Protein AF-A0A9K3M5Z3-F1 (afdb_monomer_lite)

Foldseek 3Di:
DDDDDDPDPPPPPDPDPPVVVVVPPPPDQDLVVLVVVVVVVLVVVLVVVVVVCPVDDPPVNVVVNVVVVVPPDRDDLVNSLVVLLVVLVWDKAQDDDPPCDDPNFGWIQGRNWTWTDDPSWIWTCDPNDTDTDDSVVVSVVSVVD

Secondary structure (DSSP, 8-state):
-----S--SSSSSS-TTTTTTGGGS-SS--HHHHHHHHHHHHHHHHHHHHHHHTTS-HHHHHHHHHHHHH--PPPPHHHHHHHHHHHTT--EEEPPSTTSEETTEEPEEETTEEEEEETTEEEEEETTEEEEE-HHHHHHHHTT-

Organism: NCBI:txid303405

Sequence (145 aa):
MYSVLMMAQLASQGGNGIAKLADLEPERLGYHSVLARRSLQEKQKVQEAFVKMDYTSLGETAARIRLQRRNVAEPTFRDVVEELARERDIVFQPRMGANATKDGKQVFLFGELPMFMEDDVVFCYIDSSWKPISLDLLVERARKS

pLDDT: mean 72.99, std 18.18, range [35.78, 94.69]

Radius of gyration: 23.15 Å; chains: 1; bounding box: 56×35×67 Å

Structure (mmCIF, N/CA/C/O backbone):
data_AF-A0A9K3M5Z3-F1
#
_entry.id   AF-A0A9K3M5Z3-F1
#
loop_
_atom_site.group_PDB
_atom_site.id
_atom_site.type_symbol
_atom_site.label_atom_id
_atom_site.label_alt_id
_atom_site.label_comp_id
_atom_site.label_asym_id
_atom_site.label_entity_id
_atom_site.label_seq_id
_atom_site.pdbx_PDB_ins_code
_atom_site.Cartn_x
_atom_site.Cartn_y
_atom_site.Cartn_z
_atom_site.occupancy
_atom_site.B_iso_or_equiv
_atom_site.auth_seq_id
_atom_site.auth_comp_id
_atom_site.auth_asym_id
_atom_site.auth_atom_id
_atom_site.pdbx_PDB_model_num
ATOM 1 N N . MET A 1 1 ? -41.268 -15.478 52.035 1.00 48.25 1 MET A N 1
ATOM 2 C CA . MET A 1 1 ? -39.938 -15.021 51.585 1.00 48.25 1 MET A CA 1
ATOM 3 C C . MET A 1 1 ? -39.318 -16.121 50.718 1.00 48.25 1 MET A C 1
ATOM 5 O O . MET A 1 1 ? -38.572 -16.933 51.227 1.00 48.25 1 MET A O 1
ATOM 9 N N . TYR A 1 2 ? -39.717 -16.179 49.441 1.00 38.28 2 TYR A N 1
ATOM 10 C CA . TYR A 1 2 ? -39.134 -16.990 48.352 1.00 38.28 2 TYR A CA 1
ATOM 11 C C . TYR A 1 2 ? -39.482 -16.241 47.045 1.00 38.28 2 TYR A C 1
ATOM 13 O O . TYR A 1 2 ? -40.552 -16.434 46.485 1.00 38.28 2 TYR A O 1
ATOM 21 N N . SER A 1 3 ? -38.883 -15.070 46.814 1.00 35.78 3 SER A N 1
ATOM 22 C CA . SER A 1 3 ? -37.750 -14.849 45.895 1.00 35.78 3 SER A CA 1
ATOM 23 C C . SER A 1 3 ? -37.937 -15.429 44.484 1.00 35.78 3 SER A C 1
ATOM 25 O O . SER A 1 3 ? -37.497 -16.532 44.200 1.00 35.78 3 SER A O 1
ATOM 27 N N . VAL A 1 4 ? -38.599 -14.657 43.612 1.00 48.06 4 VAL A N 1
ATOM 28 C CA . VAL A 1 4 ? -38.094 -14.161 42.305 1.00 48.06 4 VAL A CA 1
ATOM 29 C C . VAL A 1 4 ? -37.317 -15.151 41.406 1.00 48.06 4 VAL A C 1
ATOM 31 O O . VAL A 1 4 ? -36.344 -14.775 40.765 1.00 48.06 4 VAL A O 1
ATOM 34 N N . LEU A 1 5 ? -37.737 -16.412 41.294 1.00 47.00 5 LEU A N 1
ATOM 35 C CA . LEU A 1 5 ? -37.030 -17.412 40.470 1.00 47.00 5 LEU A CA 1
ATOM 36 C C . LEU A 1 5 ? -37.911 -18.074 39.404 1.00 47.00 5 LEU A C 1
ATOM 38 O O . LEU A 1 5 ? -37.818 -19.268 39.149 1.00 47.00 5 LEU A O 1
ATOM 42 N N . MET A 1 6 ? -38.767 -17.285 38.750 1.00 45.25 6 MET A N 1
ATOM 43 C CA . MET A 1 6 ? -39.565 -17.761 37.613 1.00 45.25 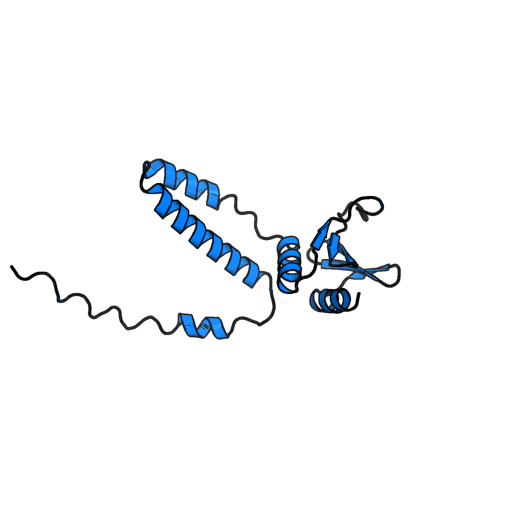6 MET A CA 1
ATOM 44 C C . MET A 1 6 ? -39.660 -16.720 36.489 1.00 45.25 6 MET A C 1
ATOM 46 O O . MET A 1 6 ? -40.734 -16.460 35.969 1.00 45.25 6 MET A O 1
ATOM 50 N N . MET A 1 7 ? -38.534 -16.091 36.132 1.00 45.56 7 MET A N 1
ATOM 51 C CA . MET A 1 7 ? -38.430 -15.184 34.973 1.00 45.56 7 MET A CA 1
ATOM 52 C C . MET A 1 7 ? -37.080 -15.341 34.254 1.00 45.56 7 MET A C 1
ATOM 54 O O . MET A 1 7 ? -36.371 -14.371 34.015 1.00 45.56 7 MET A O 1
ATOM 58 N N . ALA A 1 8 ? -36.692 -16.576 33.925 1.00 42.91 8 ALA A N 1
ATOM 59 C CA . ALA A 1 8 ? -35.464 -16.840 33.166 1.00 42.91 8 ALA A CA 1
ATOM 60 C C . ALA A 1 8 ? -35.631 -17.952 32.116 1.00 42.91 8 ALA A C 1
ATOM 62 O O . ALA A 1 8 ? -34.706 -18.717 31.875 1.00 42.91 8 ALA A O 1
ATOM 63 N N . GLN A 1 9 ? -36.805 -18.060 31.482 1.00 42.00 9 GLN A N 1
ATOM 64 C CA . GLN A 1 9 ? -37.052 -19.100 30.471 1.00 42.00 9 GLN A CA 1
ATOM 65 C C . GLN A 1 9 ? -37.652 -18.572 29.160 1.00 42.00 9 GLN A C 1
ATOM 67 O O . GLN A 1 9 ? -38.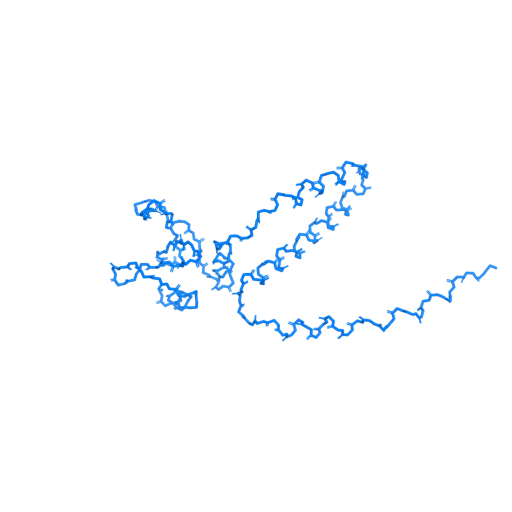472 -19.240 28.542 1.00 42.00 9 GLN A O 1
ATOM 72 N N . LEU A 1 10 ? -37.231 -17.385 28.708 1.00 40.88 10 LEU A N 1
ATOM 73 C CA . LEU A 1 10 ? -37.589 -16.857 27.379 1.00 40.88 10 LEU A CA 1
ATOM 74 C C . LEU A 1 10 ? -36.432 -16.134 26.654 1.00 40.88 10 LEU A C 1
ATOM 76 O O . LEU A 1 10 ? -36.671 -15.319 25.774 1.00 40.88 10 LEU A O 1
ATOM 80 N N . ALA A 1 11 ? -35.170 -16.444 26.976 1.00 44.09 11 ALA A N 1
ATOM 81 C CA . ALA A 1 11 ? -34.000 -15.845 26.308 1.00 44.09 11 ALA A CA 1
ATOM 82 C C . ALA A 1 11 ? -33.133 -16.852 25.520 1.00 44.09 11 ALA A C 1
ATOM 84 O O . ALA A 1 11 ? -32.022 -16.527 25.116 1.00 44.09 11 ALA A O 1
ATOM 85 N N . SER A 1 12 ? -33.620 -18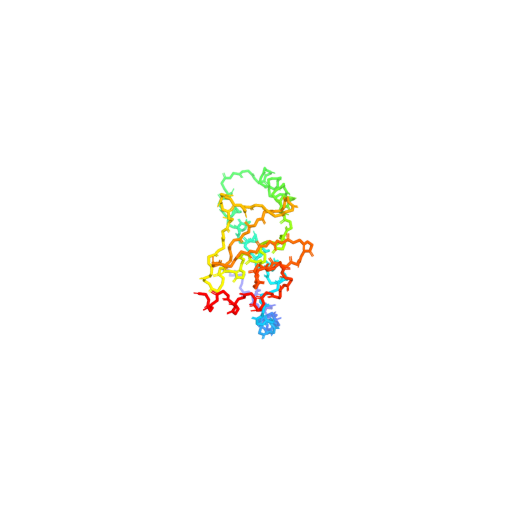.078 25.288 1.00 44.59 12 SER A N 1
ATOM 86 C CA . SER A 1 12 ? -32.836 -19.156 24.655 1.00 44.59 12 SER A CA 1
ATOM 87 C C . SER A 1 12 ? -33.135 -19.385 23.162 1.00 44.59 12 SER A C 1
ATOM 89 O O . SER A 1 12 ? -32.620 -20.338 22.581 1.00 44.59 12 SER A O 1
ATOM 91 N N . GLN A 1 13 ? -33.936 -18.546 22.501 1.00 42.03 13 GLN A N 1
ATOM 92 C CA . GLN A 1 13 ? -34.203 -18.683 21.062 1.00 42.03 13 GLN A CA 1
ATOM 93 C C . GLN A 1 13 ? -33.903 -17.380 20.320 1.00 42.03 13 GLN A C 1
ATOM 95 O O . GLN A 1 13 ? -34.791 -16.601 20.004 1.00 42.03 13 GLN A O 1
ATOM 100 N N . GLY A 1 14 ? -32.621 -17.135 20.053 1.00 40.56 14 GLY A N 1
ATOM 101 C CA . GLY A 1 14 ? -32.199 -16.011 19.208 1.00 40.56 14 GLY A CA 1
ATOM 102 C C . GLY A 1 14 ? -30.731 -16.017 18.772 1.00 40.56 14 GLY A C 1
ATOM 103 O O . GLY A 1 14 ? -30.295 -15.074 18.126 1.00 40.56 14 GLY A O 1
ATOM 104 N N . GLY A 1 15 ? -29.951 -17.050 19.114 1.00 42.78 15 GLY A N 1
ATOM 105 C CA . GLY A 1 15 ? -28.488 -17.026 18.969 1.00 42.78 15 GLY A CA 1
ATOM 106 C C . GLY A 1 15 ? -27.902 -17.630 17.687 1.00 42.78 15 GLY A C 1
ATOM 107 O O . GLY A 1 15 ? -26.721 -17.438 17.429 1.00 42.78 15 GLY A O 1
ATOM 108 N N . ASN A 1 16 ? -28.681 -18.338 16.862 1.00 45.84 16 ASN A N 1
ATOM 109 C CA . ASN A 1 16 ? -28.107 -19.165 15.783 1.00 45.84 16 ASN A CA 1
ATOM 110 C C . ASN A 1 16 ? -27.982 -18.478 14.410 1.00 45.84 16 ASN A C 1
ATOM 1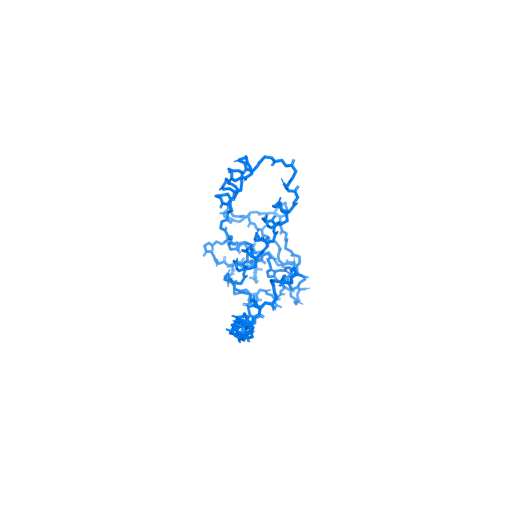12 O O . ASN A 1 16 ? -27.492 -19.097 13.469 1.00 45.84 16 ASN A O 1
ATOM 116 N N . GLY A 1 17 ? -28.413 -17.220 14.270 1.00 41.91 17 GLY A N 1
ATOM 117 C CA . GLY A 1 17 ? -28.343 -16.499 12.991 1.00 41.91 17 GLY A CA 1
ATOM 118 C C . GLY A 1 17 ? -27.018 -15.771 12.749 1.00 41.91 17 GLY A C 1
ATOM 119 O O . GLY A 1 17 ? -26.550 -15.706 11.618 1.00 41.91 17 GLY A O 1
ATOM 120 N N . ILE A 1 18 ? -26.397 -15.242 13.808 1.00 49.38 18 ILE A N 1
ATOM 121 C CA . ILE A 1 18 ? -25.236 -14.345 13.684 1.00 49.38 18 ILE A CA 1
ATOM 122 C C . ILE A 1 18 ? -23.944 -15.141 13.456 1.00 49.38 18 ILE A C 1
ATOM 124 O O . ILE A 1 18 ? -23.103 -14.734 12.664 1.00 49.38 18 ILE A O 1
ATOM 128 N N . ALA A 1 19 ? -23.818 -16.317 14.081 1.00 50.41 19 ALA A N 1
ATOM 129 C CA . ALA A 1 19 ? -22.642 -17.174 13.927 1.00 50.41 19 ALA A CA 1
ATOM 130 C C . ALA A 1 19 ? -22.481 -17.715 12.495 1.00 50.41 19 ALA A C 1
ATOM 132 O O . ALA A 1 19 ? -21.368 -17.837 12.010 1.00 50.41 19 ALA A O 1
ATOM 133 N N . LYS A 1 20 ? -23.593 -17.973 11.793 1.00 49.50 20 LYS A N 1
ATOM 134 C CA . LYS A 1 20 ? -23.588 -18.561 10.445 1.00 49.50 20 LYS A CA 1
ATOM 135 C C . LYS A 1 20 ? -23.288 -17.551 9.329 1.00 49.50 20 LYS A C 1
ATOM 137 O O . LYS A 1 20 ? -23.055 -17.952 8.195 1.00 49.50 20 LYS A O 1
ATOM 142 N N . LEU A 1 21 ? -23.335 -16.251 9.635 1.00 47.91 21 LEU A N 1
ATOM 143 C CA . LEU A 1 21 ? -23.007 -15.186 8.683 1.00 47.91 21 LEU A CA 1
ATOM 144 C C . LEU A 1 21 ? -21.501 -14.890 8.633 1.00 47.91 21 LEU A C 1
ATOM 146 O O . LEU A 1 21 ? -21.023 -14.411 7.611 1.00 47.91 21 LEU A O 1
ATOM 150 N N . ALA A 1 22 ? -20.770 -15.191 9.712 1.00 53.44 22 ALA A N 1
ATOM 151 C CA . ALA A 1 22 ? -19.321 -14.999 9.787 1.00 53.44 22 ALA A CA 1
ATOM 152 C C . ALA A 1 22 ? -18.554 -15.946 8.845 1.00 53.44 22 ALA A C 1
ATOM 154 O O . ALA A 1 22 ? -17.486 -15.597 8.357 1.00 53.44 22 ALA A O 1
ATOM 155 N N . ASP A 1 23 ? -19.134 -17.107 8.528 1.00 55.66 23 ASP A N 1
ATOM 156 C CA . ASP A 1 23 ? -18.534 -18.116 7.644 1.00 55.66 23 ASP A CA 1
ATOM 157 C C . ASP A 1 23 ? -18.639 -17.763 6.143 1.00 55.66 23 ASP A C 1
ATOM 159 O O . ASP A 1 23 ? -18.105 -18.479 5.298 1.00 55.66 23 ASP A O 1
ATOM 163 N N . LEU A 1 24 ? -19.347 -16.680 5.791 1.00 54.66 24 LEU A N 1
ATOM 164 C CA . LEU A 1 24 ? -19.531 -16.208 4.410 1.00 54.66 24 LEU A CA 1
ATOM 165 C C . LEU A 1 24 ? -18.739 -14.932 4.099 1.00 54.66 24 LEU A C 1
ATOM 167 O O . LEU A 1 24 ? -18.908 -14.359 3.018 1.00 54.66 24 LEU A O 1
ATOM 171 N N . GLU A 1 25 ? -17.896 -14.463 5.021 1.00 52.94 25 GLU A N 1
ATOM 172 C CA . GLU A 1 25 ? -17.044 -13.317 4.726 1.00 52.94 25 GLU A CA 1
ATOM 173 C C . GLU A 1 25 ? -16.017 -13.699 3.647 1.00 52.94 25 GLU A C 1
ATOM 175 O O . GLU A 1 25 ? -15.378 -14.750 3.736 1.00 52.94 25 GLU A O 1
ATOM 180 N N . PRO A 1 26 ? -15.872 -12.892 2.580 1.00 52.12 26 PRO A N 1
ATOM 181 C CA . PRO A 1 26 ? -14.908 -13.187 1.535 1.00 52.12 26 PRO A CA 1
ATOM 182 C C . PRO A 1 26 ? -13.503 -13.257 2.143 1.00 52.12 26 PRO A C 1
ATOM 184 O O . PRO A 1 26 ? -13.084 -12.344 2.845 1.00 52.12 26 PRO A O 1
ATOM 187 N N . GLU A 1 27 ? -12.744 -14.299 1.795 1.00 57.34 27 GLU A N 1
ATOM 188 C CA . GLU A 1 27 ? -11.335 -14.542 2.178 1.00 57.34 27 GLU A CA 1
ATOM 189 C C . GLU A 1 27 ? -10.360 -13.391 1.834 1.00 57.34 27 GLU A C 1
ATOM 191 O O . GLU A 1 27 ? -9.153 -13.481 2.067 1.00 57.34 27 GLU A O 1
ATOM 196 N N . ARG A 1 28 ? -10.853 -12.314 1.217 1.00 54.84 28 ARG A N 1
ATOM 197 C CA . ARG A 1 28 ? -10.066 -11.216 0.668 1.00 54.84 28 ARG A CA 1
ATOM 198 C C . ARG A 1 28 ? -10.332 -9.947 1.467 1.00 54.84 28 ARG A C 1
ATOM 200 O O . ARG A 1 28 ? -11.455 -9.449 1.480 1.00 54.84 28 ARG A O 1
ATOM 207 N N . LEU A 1 29 ? -9.267 -9.416 2.075 1.00 63.91 29 LEU A N 1
ATOM 208 C CA . LEU A 1 29 ? -9.195 -8.065 2.635 1.00 63.91 29 LEU A CA 1
ATOM 209 C C . LEU A 1 29 ? -9.791 -7.064 1.644 1.00 63.91 29 LEU A C 1
ATOM 211 O O . LEU A 1 29 ? -9.225 -6.796 0.583 1.00 63.91 29 LEU A O 1
ATOM 215 N N . GLY A 1 30 ? -10.946 -6.525 1.999 1.00 69.06 30 GLY A N 1
ATOM 216 C CA . GLY A 1 30 ? -11.618 -5.477 1.253 1.00 69.06 30 GLY A CA 1
ATOM 217 C C . GLY A 1 30 ? -11.816 -4.263 2.144 1.00 69.06 30 GLY A C 1
ATOM 218 O O . GLY A 1 30 ? -11.803 -4.355 3.367 1.00 69.06 30 GLY A O 1
ATOM 219 N N . TYR A 1 31 ? -12.072 -3.110 1.539 1.00 71.88 31 TYR A N 1
ATOM 220 C CA . TYR A 1 31 ? -12.393 -1.879 2.267 1.00 71.88 31 TYR A CA 1
ATOM 221 C C . TYR A 1 31 ? -13.461 -2.083 3.368 1.00 71.88 31 TYR A C 1
ATOM 223 O O . TYR A 1 31 ? -13.346 -1.566 4.479 1.00 71.88 31 TYR A O 1
ATOM 231 N N . HIS A 1 32 ? -14.466 -2.921 3.096 1.00 66.81 32 HIS A N 1
ATOM 232 C CA . HIS A 1 32 ? -15.533 -3.241 4.044 1.00 66.81 32 HIS A CA 1
ATOM 233 C C . HIS A 1 32 ? -15.080 -4.058 5.262 1.00 66.81 32 HIS A C 1
ATOM 235 O O . HIS A 1 32 ? -15.601 -3.830 6.354 1.00 66.81 32 HIS A O 1
ATOM 241 N N . SER A 1 33 ? -14.107 -4.964 5.120 1.00 72.56 33 SER A N 1
ATOM 242 C CA . SER A 1 33 ? -13.591 -5.735 6.258 1.00 72.56 33 SER A CA 1
ATOM 243 C C . SER A 1 33 ? -12.742 -4.853 7.179 1.00 72.56 33 SER A C 1
ATOM 245 O O . SER A 1 33 ? -12.861 -4.943 8.403 1.00 72.56 33 SER A O 1
ATOM 247 N N . VAL A 1 34 ? -11.969 -3.923 6.604 1.00 73.50 34 VAL A N 1
ATOM 248 C CA . VAL A 1 34 ? -11.218 -2.891 7.346 1.00 73.50 34 VAL A CA 1
ATOM 249 C C . VAL A 1 34 ? -12.173 -2.006 8.156 1.00 73.50 34 VAL A C 1
ATOM 251 O O . VAL A 1 34 ? -11.991 -1.809 9.362 1.00 73.50 34 VAL A O 1
ATOM 254 N N . LEU A 1 35 ? -13.248 -1.527 7.521 1.00 73.81 35 LEU A N 1
ATOM 255 C CA . LEU A 1 35 ? -14.307 -0.757 8.181 1.00 73.81 35 LEU A CA 1
ATOM 256 C C . LEU A 1 35 ? -14.954 -1.528 9.338 1.00 73.81 35 LEU A C 1
ATOM 258 O O . LEU A 1 35 ? -15.095 -0.994 10.442 1.00 73.81 35 LEU A O 1
ATOM 262 N N . ALA A 1 36 ? -15.329 -2.788 9.106 1.00 72.94 36 ALA A N 1
ATOM 263 C CA . ALA A 1 36 ? -15.954 -3.631 10.120 1.00 72.94 36 ALA A CA 1
ATOM 264 C C . ALA A 1 36 ? -15.033 -3.817 11.335 1.00 72.94 36 ALA A C 1
ATOM 266 O O . ALA A 1 36 ? -15.465 -3.624 12.477 1.00 72.94 36 ALA A O 1
ATOM 267 N N . ARG A 1 37 ? -13.744 -4.088 11.103 1.00 69.75 37 ARG A N 1
ATOM 268 C CA . ARG A 1 37 ? -12.742 -4.271 12.160 1.00 69.75 37 ARG A CA 1
ATOM 269 C C . ARG A 1 37 ? -12.497 -2.995 12.965 1.00 69.75 37 ARG A C 1
ATOM 271 O O . ARG A 1 37 ? -12.500 -3.064 14.196 1.00 69.75 37 ARG A O 1
ATOM 278 N N . ARG A 1 38 ? -12.357 -1.833 12.311 1.00 73.94 38 ARG A N 1
ATOM 279 C CA . ARG A 1 38 ? -12.241 -0.533 13.005 1.00 73.94 38 ARG A CA 1
ATOM 280 C C . ARG A 1 38 ? -13.473 -0.252 13.862 1.00 73.94 38 ARG A C 1
ATOM 282 O O . ARG A 1 38 ? -13.331 0.085 15.036 1.00 73.94 38 ARG A O 1
ATOM 289 N N . SER A 1 39 ? -14.670 -0.521 13.338 1.00 71.12 39 SER A N 1
ATOM 290 C CA . SER A 1 39 ? -15.920 -0.342 14.088 1.00 71.12 39 SER A CA 1
ATOM 291 C C . SER A 1 39 ? -16.010 -1.239 15.336 1.00 71.12 39 SER A C 1
ATOM 293 O O . SER A 1 39 ? -16.557 -0.832 16.364 1.00 71.12 39 SER A O 1
ATOM 295 N N . LEU A 1 40 ? -15.452 -2.456 15.284 1.00 71.38 40 LEU A N 1
ATOM 296 C CA . LEU A 1 40 ? -15.406 -3.375 16.425 1.00 71.38 40 LEU A CA 1
ATOM 297 C C . LEU A 1 40 ? -14.389 -2.925 17.475 1.00 71.38 40 LEU A C 1
ATOM 299 O O . LEU A 1 40 ? -14.711 -2.908 18.665 1.00 71.38 40 LEU A O 1
ATOM 303 N N . GLN A 1 41 ? -13.196 -2.509 17.046 1.00 70.56 41 GLN A N 1
ATOM 304 C CA . GLN A 1 41 ? -12.184 -1.951 17.948 1.00 70.56 41 GLN A CA 1
ATOM 305 C C . GLN A 1 41 ? -12.681 -0.677 18.639 1.00 70.56 41 GLN A C 1
ATOM 307 O O . GLN A 1 41 ? -12.404 -0.465 19.818 1.00 70.56 41 GLN A O 1
ATOM 312 N N . GLU A 1 42 ? -13.461 0.149 17.944 1.00 66.12 42 GLU A N 1
ATOM 313 C CA . GLU A 1 42 ? -14.114 1.317 18.534 1.00 66.12 42 GLU A CA 1
ATOM 314 C C . GLU A 1 42 ? -15.127 0.932 19.603 1.00 66.12 42 GLU A C 1
ATOM 316 O O . GLU A 1 42 ? -15.101 1.494 20.698 1.00 66.12 42 GLU A O 1
ATOM 321 N N . LYS A 1 43 ? -15.997 -0.047 19.327 1.00 71.00 43 LYS A N 1
ATOM 322 C CA . LYS A 1 43 ? -16.956 -0.540 20.324 1.00 71.00 43 LYS A CA 1
ATOM 323 C C . LYS A 1 43 ? -16.240 -1.075 21.562 1.00 71.00 43 LYS A C 1
ATOM 325 O O . LYS A 1 43 ? -16.653 -0.743 22.669 1.00 71.00 43 LYS A O 1
ATOM 330 N N . GLN A 1 44 ? -15.150 -1.824 21.387 1.00 70.31 44 GLN A N 1
ATOM 331 C CA . GLN A 1 44 ? -14.338 -2.328 22.498 1.00 70.31 44 GLN A CA 1
ATOM 332 C C . GLN A 1 44 ? -13.667 -1.197 23.285 1.00 70.31 44 GLN A C 1
ATOM 334 O O . GLN A 1 44 ? -13.823 -1.146 24.500 1.00 70.31 44 GLN A O 1
ATOM 339 N N . LYS A 1 45 ? -13.023 -0.226 22.624 1.00 73.31 45 LYS A N 1
ATOM 340 C CA . LYS A 1 45 ? -12.433 0.940 23.306 1.00 73.31 45 LYS A CA 1
ATOM 341 C C . LYS A 1 45 ? -13.465 1.780 24.048 1.00 73.31 45 LYS A C 1
ATOM 343 O O . LYS A 1 45 ? -13.175 2.271 25.132 1.00 73.31 45 LYS A O 1
ATOM 348 N N . VAL A 1 46 ? -14.655 1.970 23.479 1.00 65.75 46 VAL A N 1
ATOM 349 C CA . VAL A 1 46 ? -15.749 2.699 24.138 1.00 65.75 46 VAL A CA 1
ATOM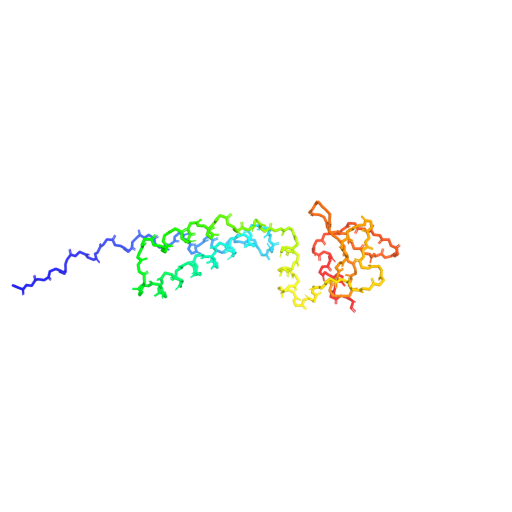 350 C C . VAL A 1 46 ? -16.250 1.920 25.353 1.00 65.75 46 VAL A C 1
ATOM 352 O O . VAL A 1 46 ? -16.462 2.527 26.398 1.00 65.75 46 VAL A O 1
ATOM 355 N N . GLN A 1 47 ? -16.392 0.597 25.242 1.00 63.94 47 GLN A N 1
ATOM 356 C CA . GLN A 1 47 ? -16.767 -0.277 26.357 1.00 63.94 47 GLN A CA 1
ATOM 357 C C . GLN A 1 47 ? -15.717 -0.225 27.478 1.00 63.94 47 GLN A C 1
ATOM 359 O O . GLN A 1 47 ? -16.065 -0.060 28.642 1.00 63.94 47 GLN A O 1
ATOM 364 N N . GLU A 1 48 ? -14.432 -0.311 27.138 1.00 67.25 48 GLU A N 1
ATOM 365 C CA . GLU A 1 48 ? -13.326 -0.239 28.097 1.00 67.25 48 GLU A CA 1
ATOM 366 C C . GLU A 1 48 ? -13.206 1.147 28.736 1.00 67.25 48 GLU A C 1
ATOM 368 O O . GLU A 1 48 ? -13.027 1.252 29.948 1.00 67.25 48 GLU A O 1
ATOM 373 N N . ALA A 1 49 ? -13.344 2.220 27.952 1.00 64.50 49 ALA A N 1
ATOM 374 C CA . ALA A 1 49 ? -13.377 3.584 28.468 1.00 64.50 49 ALA A CA 1
ATOM 375 C C . ALA A 1 49 ? -14.567 3.790 29.411 1.00 64.50 49 ALA A C 1
ATOM 377 O O . ALA A 1 49 ? -14.402 4.429 30.443 1.00 64.50 49 ALA A O 1
ATOM 378 N N . PHE A 1 50 ? -15.729 3.214 29.095 1.00 60.72 50 PHE A N 1
ATOM 379 C CA . PHE A 1 50 ? -16.905 3.236 29.960 1.00 60.72 50 PHE A CA 1
ATOM 380 C C . PHE A 1 50 ? -16.634 2.519 31.293 1.00 60.72 50 PHE A C 1
ATOM 382 O O . PHE A 1 50 ? -16.783 3.133 32.343 1.00 60.72 50 PHE A O 1
ATOM 389 N N . VAL A 1 51 ? -16.105 1.288 31.260 1.00 63.84 51 VAL A N 1
ATOM 390 C CA . VAL A 1 51 ? -15.748 0.513 32.470 1.00 63.84 51 VAL A CA 1
ATOM 391 C C . VAL A 1 51 ? -14.692 1.228 33.324 1.00 63.84 51 VAL A C 1
ATOM 393 O O . VAL A 1 51 ? -14.729 1.169 34.550 1.00 63.84 51 VAL A O 1
ATOM 396 N N . LYS A 1 52 ? -13.746 1.939 32.700 1.00 63.81 52 LYS A N 1
ATOM 397 C CA . LYS A 1 52 ? -12.694 2.686 33.409 1.00 63.81 52 LYS A CA 1
ATOM 398 C C . LYS A 1 52 ? -13.167 4.049 33.944 1.00 63.81 52 LYS A C 1
ATOM 400 O O . LYS A 1 52 ? -12.481 4.626 34.784 1.00 63.81 52 LYS A O 1
ATOM 405 N N . MET A 1 53 ? -14.301 4.571 33.461 1.00 51.47 53 MET A N 1
ATOM 406 C CA . MET A 1 53 ? -14.846 5.898 33.796 1.00 51.47 53 MET A CA 1
ATOM 407 C C . MET A 1 53 ? -15.982 5.883 34.831 1.00 51.47 53 MET A C 1
ATOM 409 O O . MET A 1 53 ? -16.412 6.962 35.238 1.00 51.47 53 MET A O 1
ATOM 413 N N . ASP A 1 54 ? -16.402 4.721 35.343 1.00 53.28 54 ASP A N 1
ATOM 414 C CA . ASP A 1 54 ? -17.404 4.603 36.425 1.00 53.28 54 ASP A CA 1
ATOM 415 C C . ASP A 1 54 ? -17.000 5.291 37.760 1.00 53.28 54 ASP A C 1
ATOM 417 O O . ASP A 1 54 ? -17.778 5.318 38.710 1.00 53.28 54 ASP A O 1
ATOM 421 N N . TYR A 1 55 ? -15.821 5.926 37.837 1.00 52.59 55 TYR A N 1
ATOM 422 C CA . TYR A 1 55 ? -15.367 6.733 38.980 1.00 52.59 55 TYR A CA 1
ATOM 423 C C . TYR A 1 55 ? -15.511 8.259 38.802 1.00 52.59 55 TYR A C 1
ATOM 425 O O . TYR A 1 55 ? -15.182 9.008 39.724 1.00 52.59 55 TYR A O 1
ATOM 433 N N . THR A 1 56 ? -15.971 8.784 37.657 1.00 53.50 56 THR A N 1
ATOM 434 C CA . THR A 1 56 ? -16.076 10.247 37.452 1.00 53.50 56 THR A CA 1
ATOM 435 C C . THR A 1 56 ? -17.294 10.634 36.605 1.00 53.50 56 THR A C 1
ATOM 437 O O . THR A 1 56 ? -17.383 10.280 35.438 1.00 53.50 56 THR A O 1
ATOM 440 N N . SER A 1 57 ? -18.223 11.375 37.224 1.00 59.03 57 SER A N 1
ATOM 441 C CA . SER A 1 57 ? -19.351 12.143 36.652 1.00 59.03 57 SER A CA 1
ATOM 442 C C . SER A 1 57 ? -19.869 11.736 35.252 1.00 59.03 57 SER A C 1
ATOM 444 O O . SER A 1 57 ? -19.322 12.108 34.212 1.00 59.03 57 SER A O 1
ATOM 446 N N . LEU A 1 58 ? -21.029 11.067 35.229 1.00 57.28 58 LEU A N 1
ATOM 447 C CA . LEU A 1 58 ? -21.778 10.597 34.045 1.00 57.28 58 LEU A CA 1
ATOM 448 C C . LEU A 1 58 ? -22.117 11.676 32.983 1.00 57.28 58 LEU A C 1
ATOM 450 O O . LEU A 1 58 ? -22.412 11.341 31.835 1.00 57.28 58 LEU A O 1
ATOM 454 N N . GLY A 1 59 ? -22.110 12.966 33.338 1.00 57.38 59 GLY A N 1
ATOM 455 C CA . GLY A 1 59 ? -22.473 14.058 32.420 1.00 57.38 59 GLY A CA 1
ATOM 456 C C . GLY A 1 59 ? -21.344 14.482 31.473 1.00 57.38 59 GLY A C 1
ATOM 457 O O . GLY A 1 59 ? -21.580 14.764 30.297 1.00 57.38 59 GLY A O 1
ATOM 458 N N . GLU A 1 60 ? -20.103 14.486 31.961 1.00 58.28 60 GLU A N 1
ATOM 459 C CA . GLU A 1 60 ? -18.923 14.902 31.186 1.00 58.28 60 GLU A CA 1
ATOM 460 C C . GLU A 1 60 ? -18.437 13.793 30.241 1.00 58.28 60 GLU A C 1
ATOM 462 O O . GLU A 1 60 ? -17.938 14.054 29.140 1.00 58.28 60 GLU A O 1
ATOM 467 N N . THR A 1 61 ? -18.648 12.539 30.636 1.00 57.19 61 THR A N 1
ATOM 468 C CA . THR A 1 61 ? -18.304 11.340 29.864 1.00 57.19 61 THR A CA 1
ATOM 469 C C . THR A 1 61 ? -19.140 11.220 28.590 1.00 57.19 61 THR A C 1
ATOM 471 O O . THR A 1 61 ? -18.585 10.998 27.511 1.00 57.19 61 THR A O 1
ATOM 474 N N . ALA A 1 62 ? -20.449 11.481 28.650 1.00 58.12 62 ALA A N 1
ATOM 475 C CA . ALA A 1 62 ? -21.318 11.450 27.470 1.00 58.12 62 ALA A CA 1
ATOM 476 C C . ALA A 1 62 ? -20.951 12.518 26.419 1.00 58.12 62 ALA A C 1
ATOM 478 O O . ALA A 1 62 ? -21.016 12.258 25.212 1.00 58.12 62 ALA A O 1
ATOM 479 N N . ALA A 1 63 ? -20.537 13.712 26.858 1.00 57.75 63 ALA A N 1
ATOM 480 C CA . ALA A 1 63 ? -20.098 14.784 25.967 1.00 57.75 63 ALA A CA 1
ATOM 481 C C . ALA A 1 63 ? -18.760 14.445 25.282 1.00 57.75 63 ALA A C 1
ATOM 483 O O . ALA A 1 63 ? -18.634 14.607 24.065 1.00 57.75 63 ALA A O 1
ATOM 484 N N . ARG A 1 64 ? -17.792 13.892 26.028 1.00 58.19 64 ARG A N 1
ATOM 485 C CA . ARG A 1 64 ? -16.498 13.443 25.480 1.00 58.19 64 ARG A CA 1
ATOM 486 C C . ARG A 1 64 ? -16.635 12.288 24.491 1.00 58.19 64 ARG A C 1
ATOM 488 O O . ARG A 1 64 ? -16.031 12.343 23.422 1.00 58.19 64 ARG A O 1
ATOM 495 N N . ILE A 1 65 ? -17.464 11.288 24.792 1.00 57.88 65 ILE A N 1
ATOM 496 C CA . ILE A 1 65 ? -17.698 10.143 23.895 1.00 57.88 65 ILE A CA 1
ATOM 497 C C . ILE A 1 65 ? -18.336 10.604 22.573 1.00 57.88 65 ILE A C 1
ATOM 499 O O . ILE A 1 65 ? -17.952 10.137 21.500 1.00 57.88 65 ILE A O 1
ATOM 503 N N . ARG A 1 66 ? -19.274 11.561 22.612 1.00 58.62 66 ARG A N 1
ATOM 504 C CA . ARG A 1 66 ? -19.889 12.130 21.396 1.00 58.62 66 ARG A CA 1
ATOM 505 C C . ARG A 1 66 ? -18.904 12.940 20.552 1.00 58.62 66 ARG A C 1
ATOM 507 O O . ARG A 1 66 ? -18.956 12.853 19.329 1.00 58.62 66 ARG A O 1
ATOM 514 N N . LEU A 1 67 ? -18.010 13.694 21.189 1.00 58.78 67 LEU A N 1
ATOM 515 C CA . LEU A 1 67 ? -16.952 14.436 20.498 1.00 58.78 67 LEU A CA 1
ATOM 516 C C . LEU A 1 67 ? -15.921 13.498 19.855 1.00 58.78 67 LEU A C 1
ATOM 518 O O . LEU A 1 67 ? -15.508 13.745 18.726 1.00 58.78 67 LEU A O 1
ATOM 522 N N . GLN A 1 68 ? -15.565 12.389 20.512 1.00 57.56 68 GLN A N 1
ATOM 523 C CA . GLN A 1 68 ? -14.656 11.388 19.939 1.00 57.56 68 GLN A CA 1
ATOM 524 C C . GLN A 1 68 ? -15.255 10.658 18.731 1.00 57.56 68 GLN A C 1
ATOM 526 O O . GLN A 1 68 ? -14.560 10.491 17.734 1.00 57.56 68 GLN A O 1
ATOM 531 N N . ARG A 1 69 ? -16.550 10.302 18.762 1.00 53.09 69 ARG A N 1
ATOM 532 C CA . ARG A 1 69 ? -17.242 9.672 17.617 1.00 53.09 69 ARG A CA 1
ATOM 533 C C . ARG A 1 69 ? -17.268 10.537 16.353 1.00 53.09 69 ARG A C 1
ATOM 535 O O . ARG A 1 69 ? -17.413 9.999 15.266 1.00 53.09 69 ARG A O 1
ATOM 542 N N . ARG A 1 70 ? -17.152 11.863 16.483 1.00 54.69 70 ARG A N 1
ATOM 543 C CA . ARG A 1 70 ? -17.135 12.792 15.339 1.00 54.69 70 ARG A CA 1
ATOM 544 C C . ARG A 1 70 ? -15.771 12.916 14.659 1.00 54.69 70 ARG A C 1
ATOM 546 O O . ARG A 1 70 ? -15.731 13.355 13.520 1.00 54.69 70 ARG A O 1
ATOM 553 N N . ASN A 1 71 ? -14.688 12.543 15.340 1.00 55.81 71 ASN A N 1
ATOM 554 C CA . ASN A 1 71 ? -13.315 12.701 14.850 1.00 55.81 71 ASN A CA 1
ATOM 555 C C . ASN A 1 71 ? -12.696 11.388 14.346 1.00 55.81 71 ASN A C 1
ATOM 557 O O . ASN A 1 71 ? -11.482 11.310 14.164 1.00 55.81 71 ASN A O 1
ATOM 561 N N . VAL A 1 72 ? -13.508 10.351 14.131 1.00 56.59 72 VAL A N 1
ATOM 562 C CA . VAL A 1 72 ? -13.053 9.134 13.459 1.00 56.59 72 VAL A CA 1
ATOM 563 C C . VAL A 1 72 ? -12.928 9.462 11.975 1.00 56.59 72 VAL A C 1
ATOM 565 O O . VAL A 1 72 ? -13.929 9.570 11.273 1.00 56.59 72 VAL A O 1
ATOM 568 N N . ALA A 1 73 ? -11.698 9.690 11.519 1.00 65.62 73 ALA A N 1
ATOM 569 C CA . ALA A 1 73 ? -11.414 9.830 10.100 1.00 65.62 73 ALA A CA 1
ATOM 570 C C . ALA A 1 73 ? -11.847 8.546 9.379 1.00 65.62 73 ALA A C 1
ATOM 572 O O . ALA A 1 73 ? -11.509 7.442 9.820 1.00 65.62 73 ALA A O 1
ATOM 573 N N . GLU A 1 74 ? -12.607 8.695 8.294 1.00 72.81 74 GLU A N 1
ATOM 574 C CA . GLU A 1 74 ? -12.955 7.573 7.427 1.00 72.81 74 GLU A CA 1
ATOM 575 C C . GLU A 1 74 ? -11.668 6.855 6.995 1.00 72.81 74 GLU A C 1
ATOM 577 O O . GLU A 1 74 ? -10.666 7.523 6.712 1.00 72.81 74 GLU A O 1
ATOM 582 N N . PRO A 1 75 ? -11.647 5.508 6.992 1.00 72.44 75 PRO A N 1
ATOM 583 C CA . PRO A 1 75 ? -10.470 4.782 6.561 1.00 72.44 75 PRO A CA 1
ATOM 584 C C . PRO A 1 75 ? -10.133 5.185 5.135 1.00 72.44 75 PRO A C 1
ATOM 586 O O . PRO A 1 75 ? -10.966 5.151 4.230 1.00 72.44 75 PRO A O 1
ATOM 589 N N . THR A 1 76 ? -8.889 5.591 4.968 1.00 86.88 76 THR A N 1
ATOM 590 C CA . THR A 1 76 ? -8.328 5.993 3.689 1.00 86.88 76 THR A CA 1
ATOM 591 C C . THR A 1 76 ? -7.863 4.757 2.929 1.00 86.88 76 THR A C 1
ATOM 593 O O . THR A 1 76 ? -7.561 3.723 3.525 1.00 86.88 76 THR A O 1
ATOM 596 N N . PHE A 1 77 ? -7.723 4.847 1.609 1.00 87.69 77 PHE A N 1
ATOM 597 C CA . PHE A 1 77 ? -7.163 3.747 0.818 1.00 87.69 77 PHE A CA 1
ATOM 598 C C . PHE A 1 77 ? -5.762 3.323 1.284 1.00 87.69 77 PHE A C 1
ATOM 600 O O . PHE A 1 77 ? -5.419 2.142 1.278 1.00 87.69 77 PHE A O 1
ATOM 607 N N . ARG A 1 78 ? -4.979 4.276 1.803 1.00 89.94 78 ARG A N 1
ATOM 608 C CA . ARG A 1 78 ? -3.703 3.993 2.463 1.00 89.94 78 ARG A CA 1
ATOM 609 C C . ARG A 1 78 ? -3.857 3.009 3.623 1.00 89.94 78 ARG A C 1
ATOM 611 O O . ARG A 1 78 ? -3.019 2.124 3.756 1.00 89.94 78 ARG A O 1
ATOM 618 N N . ASP A 1 79 ? -4.898 3.158 4.440 1.00 88.62 79 ASP A N 1
ATOM 619 C CA . ASP A 1 79 ? -5.150 2.257 5.567 1.00 88.62 79 ASP A CA 1
ATOM 620 C C . ASP A 1 79 ? -5.375 0.817 5.084 1.00 88.62 79 ASP A C 1
ATOM 622 O O . ASP A 1 79 ? -4.876 -0.123 5.695 1.00 88.62 79 ASP A O 1
ATOM 626 N N . VAL A 1 80 ? -6.065 0.645 3.952 1.00 89.44 80 VAL A N 1
ATOM 627 C CA . VAL A 1 80 ? -6.299 -0.671 3.336 1.00 89.44 80 VAL A CA 1
ATOM 628 C C . VAL A 1 80 ? -4.984 -1.305 2.881 1.00 89.44 80 VAL A C 1
ATOM 630 O O . VAL A 1 80 ? -4.736 -2.479 3.149 1.00 89.44 80 VAL A O 1
ATOM 633 N N . VAL A 1 81 ? -4.118 -0.530 2.221 1.00 91.25 81 VAL A N 1
ATOM 634 C CA . VAL A 1 81 ? -2.800 -1.009 1.772 1.00 91.25 81 VAL A CA 1
ATOM 635 C C . VAL A 1 81 ? -1.899 -1.348 2.961 1.00 91.25 81 VAL A C 1
ATOM 637 O O . VAL A 1 81 ? -1.190 -2.353 2.927 1.00 91.25 81 VAL A O 1
ATOM 640 N N . GLU A 1 82 ? -1.936 -0.544 4.022 1.00 91.12 82 GLU A N 1
ATOM 641 C CA . GLU A 1 82 ? -1.157 -0.786 5.236 1.00 91.12 82 GLU A CA 1
ATOM 642 C C . GLU A 1 82 ? -1.615 -2.056 5.967 1.00 91.12 82 GLU A C 1
ATOM 644 O O . GLU A 1 82 ? -0.779 -2.858 6.391 1.00 91.12 82 GLU A O 1
ATOM 649 N N . GLU A 1 83 ? -2.926 -2.281 6.088 1.00 89.56 83 GLU A N 1
ATOM 650 C CA . GLU A 1 83 ? -3.456 -3.518 6.668 1.00 89.56 83 GLU A CA 1
ATOM 651 C C . GLU A 1 83 ? -3.103 -4.740 5.815 1.00 89.56 83 GLU A C 1
ATOM 653 O O . GLU A 1 83 ? -2.662 -5.753 6.361 1.00 89.56 83 GLU A O 1
ATOM 658 N N . LEU A 1 84 ? -3.184 -4.627 4.486 1.00 91.19 84 LEU A N 1
ATOM 659 C CA . LEU A 1 84 ? -2.755 -5.687 3.575 1.00 91.19 84 LEU A CA 1
ATOM 660 C C . LEU A 1 84 ? -1.270 -6.026 3.737 1.00 91.19 84 LEU A C 1
ATOM 662 O O . LEU A 1 84 ? -0.909 -7.204 3.759 1.00 91.19 84 LEU A O 1
ATOM 666 N N . ALA A 1 85 ? -0.410 -5.014 3.862 1.00 91.88 85 ALA A N 1
ATOM 667 C CA . ALA A 1 85 ? 1.012 -5.222 4.102 1.00 91.88 85 ALA A CA 1
ATOM 668 C C . ALA A 1 85 ? 1.237 -5.966 5.424 1.00 91.88 85 ALA A C 1
ATOM 670 O O . ALA A 1 85 ? 1.937 -6.977 5.460 1.00 91.88 85 ALA A O 1
ATOM 671 N N . ARG A 1 86 ? 0.564 -5.517 6.491 1.00 91.12 86 ARG A N 1
ATOM 672 C CA . ARG A 1 86 ? 0.659 -6.096 7.836 1.00 91.12 86 ARG A CA 1
ATOM 673 C C . ARG A 1 86 ? 0.217 -7.556 7.880 1.00 91.12 86 ARG A C 1
ATOM 675 O O . ARG A 1 86 ? 0.898 -8.370 8.490 1.00 91.12 86 ARG A O 1
ATOM 682 N N . GLU A 1 87 ? -0.894 -7.906 7.235 1.00 89.94 87 GLU A N 1
ATOM 683 C CA . GLU A 1 87 ? -1.384 -9.293 7.208 1.00 89.94 87 GLU A CA 1
ATOM 684 C C . GLU A 1 87 ? -0.478 -10.239 6.417 1.00 89.94 87 GLU A C 1
ATOM 686 O O . GLU A 1 87 ? -0.465 -11.445 6.665 1.00 89.94 87 GLU A O 1
ATOM 691 N N . ARG A 1 88 ? 0.287 -9.709 5.460 1.00 89.38 88 ARG A N 1
ATOM 692 C CA . ARG A 1 88 ? 1.212 -10.492 4.633 1.00 89.38 88 ARG A CA 1
ATOM 693 C C . ARG A 1 88 ? 2.659 -10.437 5.120 1.00 89.38 88 ARG A C 1
ATOM 695 O O . ARG A 1 88 ? 3.507 -11.000 4.432 1.00 89.38 88 ARG A O 1
ATOM 702 N N . ASP A 1 89 ? 2.895 -9.822 6.280 1.00 90.62 89 ASP A N 1
ATOM 703 C CA . ASP A 1 89 ? 4.210 -9.583 6.891 1.00 90.62 89 ASP A CA 1
ATOM 704 C C . ASP A 1 89 ? 5.175 -8.825 5.961 1.00 90.62 89 ASP A C 1
ATOM 706 O O . ASP A 1 89 ? 6.362 -9.119 5.849 1.00 90.62 89 ASP A O 1
ATOM 710 N N . ILE A 1 90 ? 4.634 -7.847 5.232 1.00 92.62 90 ILE A N 1
ATOM 711 C CA . ILE A 1 90 ? 5.373 -7.004 4.295 1.00 92.62 90 ILE A CA 1
ATOM 712 C C . ILE A 1 90 ? 5.596 -5.638 4.937 1.00 92.62 90 ILE A C 1
ATOM 714 O O . ILE A 1 90 ? 4.669 -4.998 5.434 1.00 92.62 90 ILE A O 1
ATOM 718 N N . VAL A 1 91 ? 6.840 -5.163 4.893 1.00 92.12 91 VAL A N 1
ATOM 719 C CA . VAL A 1 91 ? 7.201 -3.844 5.420 1.00 92.12 91 VAL A CA 1
ATOM 720 C C . VAL A 1 91 ? 6.557 -2.757 4.564 1.00 92.12 91 VAL A C 1
ATOM 722 O O . VAL A 1 91 ? 6.842 -2.651 3.376 1.00 92.12 91 VAL A O 1
ATOM 725 N N . PHE A 1 92 ? 5.720 -1.918 5.167 1.00 93.81 92 PHE A N 1
ATOM 726 C CA . PHE A 1 92 ? 5.154 -0.743 4.511 1.00 93.81 92 PHE A CA 1
ATOM 727 C C . PHE A 1 92 ? 5.691 0.528 5.161 1.00 93.81 92 PHE A C 1
ATOM 729 O O . PHE A 1 92 ? 5.409 0.803 6.327 1.00 93.81 92 PHE A O 1
ATOM 736 N N . GLN A 1 93 ? 6.482 1.303 4.419 1.00 93.31 93 GLN A N 1
ATOM 737 C CA . GLN A 1 93 ? 7.129 2.504 4.953 1.00 93.31 93 GLN A CA 1
ATOM 738 C C . GLN A 1 93 ? 7.230 3.623 3.913 1.00 93.31 93 GLN A C 1
ATOM 740 O O . GLN A 1 93 ? 7.388 3.348 2.724 1.00 93.31 93 GLN A O 1
ATOM 745 N N . PRO A 1 94 ? 7.156 4.903 4.313 1.00 92.62 94 PRO A N 1
ATOM 746 C CA . PRO A 1 94 ? 7.418 6.004 3.395 1.00 92.62 94 PRO A CA 1
ATOM 747 C C . PRO A 1 94 ? 8.867 5.947 2.904 1.00 92.62 94 PRO A C 1
ATOM 749 O O . PRO A 1 94 ? 9.797 5.717 3.679 1.00 92.62 94 PRO A O 1
ATOM 752 N N . ARG A 1 95 ? 9.075 6.178 1.607 1.00 91.00 95 ARG A N 1
ATOM 753 C CA . ARG A 1 95 ? 10.422 6.299 1.057 1.00 91.00 95 ARG A CA 1
ATOM 754 C C . ARG A 1 95 ? 11.028 7.621 1.518 1.00 91.00 95 ARG A C 1
ATOM 756 O O . ARG A 1 95 ? 10.445 8.680 1.301 1.00 91.00 95 ARG A O 1
ATOM 763 N N . MET A 1 96 ? 12.214 7.555 2.111 1.00 87.81 96 MET A N 1
ATOM 764 C CA . MET A 1 96 ? 12.961 8.724 2.575 1.00 87.81 96 MET A CA 1
ATOM 765 C C . MET A 1 96 ? 14.108 9.043 1.602 1.00 87.81 96 MET A C 1
ATOM 767 O O . MET A 1 96 ? 14.713 8.136 1.033 1.00 87.81 96 MET A O 1
ATOM 771 N N . GLY A 1 97 ? 14.424 10.329 1.417 1.00 84.50 97 GLY A N 1
ATOM 772 C CA . GLY A 1 97 ? 15.568 10.786 0.615 1.00 84.50 97 GLY A CA 1
ATOM 773 C C . GLY A 1 97 ? 15.245 11.132 -0.845 1.00 84.50 97 GLY A C 1
ATOM 774 O O . GLY A 1 97 ? 14.184 11.672 -1.154 1.00 84.50 97 GLY A O 1
ATOM 775 N N . ALA A 1 98 ? 16.188 10.870 -1.755 1.00 78.75 98 ALA A N 1
ATOM 776 C CA . ALA A 1 98 ? 16.014 11.162 -3.179 1.00 78.75 98 ALA A CA 1
ATOM 777 C C . ALA A 1 98 ? 14.898 10.288 -3.786 1.00 78.75 98 ALA A C 1
ATOM 779 O O . ALA A 1 98 ? 14.839 9.082 -3.536 1.00 78.75 98 ALA A O 1
ATOM 780 N N . ASN A 1 99 ? 14.020 10.894 -4.593 1.00 82.75 99 ASN A N 1
ATOM 781 C CA . ASN A 1 99 ? 12.812 10.262 -5.152 1.00 82.75 99 ASN A CA 1
ATOM 782 C C . ASN A 1 99 ? 11.782 9.811 -4.094 1.00 82.75 99 ASN A C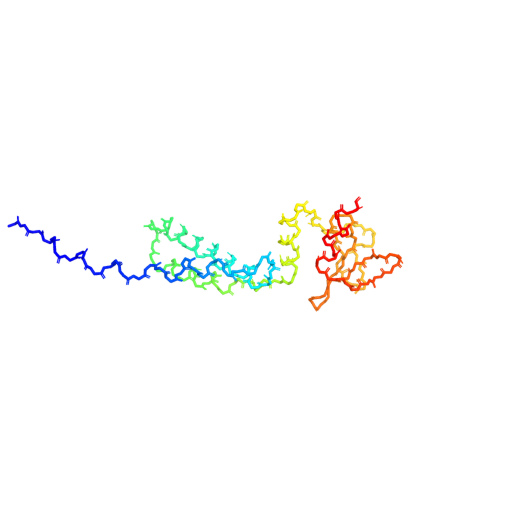 1
ATOM 784 O O . ASN A 1 99 ? 11.011 8.883 -4.337 1.00 82.75 99 ASN A O 1
ATOM 788 N N . ALA A 1 100 ? 11.766 10.457 -2.919 1.00 87.25 100 ALA A N 1
ATOM 789 C CA . ALA A 1 100 ? 10.706 10.293 -1.919 1.00 87.25 100 ALA A CA 1
ATOM 790 C C . ALA A 1 100 ? 9.339 10.766 -2.432 1.00 87.25 100 ALA A C 1
ATOM 792 O O . ALA A 1 100 ? 8.303 10.300 -1.964 1.00 87.25 100 ALA A O 1
ATOM 793 N N . THR A 1 101 ? 9.337 11.670 -3.410 1.00 88.25 101 THR A N 1
ATOM 794 C CA . THR A 1 101 ? 8.130 12.138 -4.074 1.00 88.25 101 THR A CA 1
ATOM 795 C C . THR A 1 101 ? 8.188 11.868 -5.569 1.00 88.25 101 THR A C 1
ATOM 797 O O . THR A 1 101 ? 9.253 11.872 -6.190 1.00 88.25 101 THR A O 1
ATOM 800 N N . LYS A 1 102 ? 7.016 11.639 -6.149 1.00 87.25 102 LYS A N 1
ATOM 801 C CA . LYS A 1 102 ? 6.802 11.569 -7.587 1.00 87.25 102 LYS A CA 1
ATOM 802 C C . LYS A 1 102 ? 5.590 12.412 -7.932 1.00 87.25 102 LYS A C 1
ATOM 804 O O . LYS A 1 102 ? 4.529 12.203 -7.361 1.00 87.25 102 LYS A O 1
ATOM 809 N N . ASP A 1 103 ? 5.760 13.373 -8.835 1.00 85.25 103 ASP A N 1
ATOM 810 C CA . ASP A 1 103 ? 4.678 14.261 -9.284 1.00 85.25 103 ASP A CA 1
ATOM 811 C C . ASP A 1 103 ? 3.946 14.938 -8.100 1.00 85.25 103 ASP A C 1
ATOM 813 O O . ASP A 1 103 ? 2.731 15.099 -8.092 1.00 85.25 103 ASP A O 1
ATOM 817 N N . GLY A 1 104 ? 4.703 15.277 -7.045 1.00 87.44 104 GLY A N 1
ATOM 818 C CA . GLY A 1 104 ? 4.190 15.850 -5.793 1.00 87.44 104 GLY A CA 1
ATOM 819 C C . GLY A 1 104 ? 3.575 14.847 -4.806 1.00 87.44 104 GLY A C 1
ATOM 820 O O . GLY A 1 104 ? 3.285 15.222 -3.672 1.00 87.44 104 GLY A O 1
ATOM 821 N N . LYS A 1 105 ? 3.419 13.574 -5.185 1.00 90.38 105 LYS A N 1
ATOM 822 C CA . LYS A 1 105 ? 2.867 12.506 -4.340 1.00 90.38 105 LYS A CA 1
ATOM 823 C C . LYS A 1 105 ? 3.955 11.767 -3.577 1.00 90.38 105 LYS A C 1
ATOM 825 O O . LYS A 1 105 ? 5.037 11.520 -4.105 1.00 90.38 105 LYS A O 1
ATOM 830 N N . GLN A 1 106 ? 3.653 11.381 -2.340 1.00 92.31 106 GLN A N 1
ATOM 831 C CA . GLN A 1 106 ? 4.550 10.578 -1.514 1.00 92.31 106 GLN A CA 1
ATOM 832 C C . GLN A 1 106 ? 4.704 9.172 -2.102 1.00 92.31 106 GLN A C 1
ATOM 834 O O . GLN A 1 106 ? 3.719 8.470 -2.339 1.00 92.31 106 GLN A O 1
ATOM 839 N N . VAL A 1 107 ? 5.953 8.750 -2.278 1.00 94.12 107 VAL A N 1
ATOM 840 C CA . VAL A 1 107 ? 6.307 7.373 -2.617 1.00 94.12 107 VAL A CA 1
ATOM 841 C C . VAL A 1 107 ? 6.464 6.581 -1.322 1.00 94.12 107 VAL A C 1
ATOM 843 O O . VAL A 1 107 ? 7.129 7.010 -0.375 1.00 94.12 107 VAL A O 1
ATOM 846 N N . PHE A 1 108 ? 5.857 5.408 -1.292 1.00 94.00 108 PHE A N 1
ATOM 847 C CA . PHE A 1 108 ? 5.970 4.399 -0.253 1.00 94.00 108 PHE A CA 1
ATOM 848 C C . PHE A 1 108 ? 6.767 3.207 -0.782 1.00 94.00 108 PHE A C 1
ATOM 850 O O . PHE A 1 108 ? 6.876 2.985 -1.987 1.00 94.00 108 PHE A O 1
ATOM 857 N N . LEU A 1 109 ? 7.348 2.449 0.132 1.00 93.00 109 LEU A N 1
ATOM 858 C CA . LEU A 1 109 ? 7.959 1.158 -0.120 1.00 93.00 109 LEU A CA 1
ATOM 859 C C . LEU A 1 109 ? 7.021 0.091 0.431 1.00 93.00 109 LEU A C 1
ATOM 861 O O . LEU A 1 109 ? 6.644 0.149 1.603 1.00 93.00 109 LEU A O 1
ATOM 865 N N . PHE A 1 110 ? 6.641 -0.848 -0.427 1.00 93.00 110 PHE A N 1
ATOM 866 C CA . PHE A 1 110 ? 5.895 -2.047 -0.068 1.00 93.00 110 PHE A CA 1
ATOM 867 C C . PHE A 1 110 ? 6.848 -3.236 -0.226 1.00 93.00 110 PHE A C 1
ATOM 869 O O . PHE A 1 110 ? 7.095 -3.719 -1.332 1.00 93.00 110 PHE A O 1
ATOM 876 N N . GLY A 1 111 ? 7.482 -3.623 0.879 1.00 91.06 111 GLY A N 1
ATOM 877 C CA . GLY A 1 111 ? 8.717 -4.398 0.880 1.00 91.06 111 GLY A CA 1
ATOM 878 C C . GLY A 1 111 ? 9.839 -3.563 0.268 1.00 91.06 111 GLY A C 1
ATOM 879 O O . GLY A 1 111 ? 10.164 -2.482 0.760 1.00 91.06 111 GLY A O 1
ATOM 880 N N . GLU A 1 112 ? 10.382 -4.035 -0.848 1.00 89.38 112 GLU A N 1
ATOM 881 C CA . GLU A 1 112 ? 11.396 -3.317 -1.629 1.00 89.38 112 GLU A CA 1
ATOM 882 C C . GLU A 1 112 ? 10.804 -2.555 -2.825 1.00 89.38 112 GLU A C 1
ATOM 884 O O . GLU A 1 112 ? 11.498 -1.772 -3.477 1.00 89.38 112 GLU A O 1
ATOM 889 N N . LEU A 1 113 ? 9.512 -2.747 -3.113 1.00 92.44 113 LEU A N 1
ATOM 890 C CA . LEU A 1 113 ? 8.860 -2.184 -4.289 1.00 92.44 113 LEU A CA 1
ATOM 891 C C . LEU A 1 113 ? 8.450 -0.723 -4.054 1.00 92.44 113 LEU A C 1
ATOM 893 O O . LEU A 1 113 ? 7.628 -0.452 -3.171 1.00 92.44 113 LEU A O 1
ATOM 897 N N . PRO A 1 114 ? 8.949 0.234 -4.858 1.00 93.25 114 PRO A N 1
ATOM 898 C CA . PRO A 1 114 ? 8.491 1.613 -4.795 1.00 93.25 114 PRO A CA 1
ATOM 899 C C . PRO A 1 114 ? 7.092 1.740 -5.395 1.00 93.25 114 PRO A C 1
ATOM 901 O O . PRO A 1 114 ? 6.875 1.413 -6.564 1.00 93.25 114 PRO A O 1
ATOM 904 N N . MET A 1 115 ? 6.159 2.279 -4.616 1.00 94.19 115 MET A N 1
ATOM 905 C CA . MET A 1 115 ? 4.787 2.535 -5.036 1.00 94.19 115 MET A CA 1
ATOM 906 C C . MET A 1 115 ? 4.296 3.919 -4.611 1.00 94.19 115 MET A C 1
ATOM 908 O O . MET A 1 115 ? 4.745 4.471 -3.613 1.00 94.19 115 MET A O 1
ATOM 912 N N . PHE A 1 116 ? 3.344 4.483 -5.338 1.00 94.69 116 PHE A N 1
ATOM 913 C CA . PHE A 1 116 ? 2.553 5.624 -4.878 1.00 94.69 116 PHE A CA 1
ATOM 914 C C . PHE A 1 116 ? 1.067 5.323 -5.070 1.00 94.69 116 PHE A C 1
ATOM 916 O O . PHE A 1 116 ? 0.698 4.366 -5.753 1.00 94.69 116 PHE A O 1
ATOM 923 N N . MET A 1 117 ? 0.219 6.119 -4.426 1.00 92.38 117 MET A N 1
ATOM 924 C CA . MET A 1 117 ? -1.234 5.974 -4.477 1.00 92.38 117 MET A CA 1
ATOM 925 C C . MET A 1 117 ? -1.860 7.258 -5.012 1.00 92.38 117 MET A C 1
ATOM 927 O O . MET A 1 117 ? -1.434 8.354 -4.641 1.00 92.38 117 MET A O 1
ATOM 931 N N . GLU A 1 118 ? -2.855 7.115 -5.877 1.00 91.25 118 GLU A N 1
ATOM 932 C CA . GLU A 1 118 ? -3.653 8.204 -6.442 1.00 91.25 118 GLU A CA 1
ATOM 933 C C . GLU A 1 118 ? -5.057 7.681 -6.734 1.00 91.25 118 GLU A C 1
ATOM 935 O O . GLU A 1 118 ? -5.173 6.630 -7.356 1.00 91.25 118 GLU A O 1
ATOM 940 N N . ASP A 1 119 ? -6.090 8.394 -6.274 1.00 88.56 119 ASP A N 1
ATOM 941 C CA . ASP A 1 119 ? -7.506 8.094 -6.543 1.00 88.56 119 ASP A CA 1
ATOM 942 C C . ASP A 1 119 ? -7.872 6.606 -6.378 1.00 88.56 119 ASP A C 1
ATOM 944 O O . ASP A 1 119 ? -8.447 5.982 -7.265 1.00 88.56 119 ASP A O 1
ATOM 948 N N . ASP A 1 120 ? -7.486 6.019 -5.240 1.00 88.75 120 ASP A N 1
ATOM 949 C CA . ASP A 1 120 ? -7.704 4.604 -4.894 1.00 88.75 120 ASP A CA 1
ATOM 950 C C . ASP A 1 120 ? -7.023 3.585 -5.836 1.00 88.75 120 ASP A C 1
ATOM 952 O O . ASP A 1 120 ? -7.352 2.395 -5.851 1.00 88.75 120 ASP A O 1
ATOM 956 N N . VAL A 1 121 ? -6.015 4.025 -6.595 1.00 91.38 121 VAL A N 1
ATOM 957 C CA . VAL A 1 121 ? -5.179 3.190 -7.466 1.00 91.38 121 VAL A CA 1
ATOM 958 C C . VAL A 1 121 ? -3.740 3.162 -6.956 1.00 91.38 121 VAL A C 1
ATOM 960 O O . VAL A 1 121 ? -3.138 4.189 -6.636 1.00 91.38 121 VAL A O 1
ATOM 963 N N . VAL A 1 122 ? -3.155 1.961 -6.912 1.00 93.75 122 VAL A N 1
ATOM 964 C CA . VAL A 1 122 ? -1.728 1.774 -6.625 1.00 93.75 122 VAL A CA 1
ATOM 965 C C . VAL A 1 122 ? -0.931 1.782 -7.922 1.00 93.75 122 VAL A C 1
ATOM 967 O O . VAL A 1 122 ? -1.179 0.979 -8.823 1.00 93.75 122 VAL A O 1
ATOM 970 N N . PHE A 1 123 ? 0.087 2.633 -7.982 1.00 94.50 123 PHE A N 1
ATOM 971 C CA . PHE A 1 123 ? 1.086 2.643 -9.042 1.00 94.50 123 PHE A CA 1
ATOM 972 C C . PHE A 1 123 ? 2.414 2.147 -8.495 1.00 94.50 123 PHE A C 1
ATOM 974 O O . PHE A 1 123 ? 2.924 2.685 -7.517 1.00 94.50 123 PHE A O 1
ATOM 981 N N . CYS A 1 124 ? 3.004 1.150 -9.144 1.00 94.06 124 CYS A N 1
ATOM 982 C CA . CYS A 1 124 ? 4.286 0.575 -8.750 1.00 94.06 124 CYS A CA 1
ATOM 983 C C . CYS A 1 124 ? 5.335 0.827 -9.835 1.00 94.06 124 CYS A C 1
ATOM 985 O O . CYS A 1 124 ? 5.020 0.829 -11.030 1.00 94.06 124 CYS A O 1
ATOM 987 N N . TYR A 1 125 ? 6.585 1.036 -9.425 1.00 91.81 125 TYR A N 1
ATOM 988 C CA . TYR A 1 125 ? 7.706 1.200 -10.343 1.00 91.81 125 TYR A CA 1
ATOM 989 C C . TYR A 1 125 ? 8.240 -0.164 -10.786 1.00 91.81 125 TYR A C 1
ATOM 991 O O . TYR A 1 125 ? 8.869 -0.872 -10.004 1.00 91.81 125 TYR A O 1
ATOM 999 N N . ILE A 1 126 ? 7.947 -0.551 -12.028 1.00 89.25 126 ILE A N 1
ATOM 1000 C CA . ILE A 1 126 ? 8.259 -1.864 -12.608 1.00 89.25 126 ILE A CA 1
ATOM 1001 C C . ILE A 1 126 ? 8.776 -1.659 -14.036 1.00 89.25 126 ILE A C 1
ATOM 1003 O O . ILE A 1 126 ? 8.230 -0.855 -14.795 1.00 89.25 126 ILE A O 1
ATOM 1007 N N . ASP A 1 127 ? 9.822 -2.389 -14.424 1.00 87.06 127 ASP A N 1
ATOM 1008 C CA . ASP A 1 127 ? 10.453 -2.294 -15.752 1.00 87.06 127 ASP A CA 1
ATOM 1009 C C . ASP A 1 127 ? 10.802 -0.846 -16.149 1.00 87.06 127 ASP A C 1
ATOM 1011 O O . ASP A 1 127 ? 10.506 -0.397 -17.255 1.00 87.06 127 ASP A O 1
ATOM 1015 N N . SER A 1 128 ? 11.364 -0.074 -15.216 1.00 88.31 128 SER A N 1
ATOM 1016 C CA . SER A 1 128 ? 11.721 1.341 -15.420 1.00 88.31 128 SER A CA 1
ATOM 1017 C C . SER A 1 128 ? 10.543 2.284 -15.712 1.00 88.31 128 SER A C 1
ATOM 1019 O O . SER A 1 128 ? 10.732 3.385 -16.230 1.00 88.31 128 SER A O 1
ATOM 1021 N N . SER A 1 129 ? 9.314 1.888 -15.376 1.00 92.69 129 SER A N 1
ATOM 1022 C CA . SER A 1 129 ? 8.109 2.692 -15.607 1.00 92.69 129 SER A CA 1
ATOM 1023 C C . SER A 1 129 ? 7.109 2.556 -14.459 1.00 92.69 129 SER A C 1
ATOM 1025 O O . SER A 1 129 ? 7.119 1.581 -13.716 1.00 92.69 129 SER A O 1
ATOM 1027 N N . TRP A 1 130 ? 6.241 3.552 -14.285 1.00 93.19 130 TRP A N 1
ATOM 1028 C CA . TRP A 1 130 ? 5.184 3.508 -13.275 1.00 93.19 130 TRP A CA 1
ATOM 1029 C C . TRP A 1 130 ? 3.923 2.937 -13.903 1.00 93.19 130 TRP A C 1
ATOM 1031 O O . TRP A 1 130 ? 3.389 3.521 -14.845 1.00 93.19 130 TRP A O 1
ATOM 1041 N N . LYS A 1 131 ? 3.469 1.788 -13.404 1.00 93.94 131 LYS A N 1
ATOM 1042 C CA . LYS A 1 131 ? 2.298 1.084 -13.934 1.00 93.94 131 LYS A CA 1
ATOM 1043 C C . LYS A 1 131 ? 1.259 0.892 -12.827 1.00 93.94 131 LYS A C 1
ATOM 1045 O O . LYS A 1 131 ? 1.652 0.565 -11.702 1.00 93.94 131 LYS A O 1
ATOM 1050 N N . PRO A 1 132 ? -0.042 1.068 -13.124 1.00 94.31 132 PRO A N 1
ATOM 1051 C CA . PRO A 1 132 ? -1.093 0.705 -12.186 1.00 94.31 132 PRO A CA 1
ATOM 1052 C C . PRO A 1 132 ? -1.060 -0.807 -11.953 1.00 94.31 132 PRO A C 1
ATOM 1054 O O . PRO A 1 132 ? -0.835 -1.589 -12.883 1.00 94.31 132 PRO A O 1
ATOM 1057 N N . ILE A 1 133 ? -1.250 -1.222 -10.707 1.00 94.00 133 ILE A N 1
ATOM 1058 C CA . ILE A 1 133 ? -1.182 -2.624 -10.308 1.00 94.00 133 ILE A CA 1
ATOM 1059 C C . ILE A 1 133 ? -2.293 -2.965 -9.317 1.00 94.00 133 ILE A C 1
ATOM 1061 O O . ILE A 1 133 ? -2.602 -2.195 -8.412 1.00 94.00 133 ILE A O 1
ATOM 1065 N N . SER A 1 134 ? -2.887 -4.149 -9.475 1.00 91.81 134 SER A N 1
ATOM 1066 C CA . SER A 1 134 ? -3.815 -4.707 -8.489 1.00 91.81 134 SER A CA 1
ATOM 1067 C C . SER A 1 134 ? -3.087 -5.076 -7.195 1.00 91.81 134 SER A C 1
ATOM 1069 O O . SER A 1 134 ? -1.960 -5.571 -7.251 1.00 91.81 134 SER A O 1
ATOM 1071 N N . LEU A 1 135 ? -3.767 -4.962 -6.055 1.00 90.06 135 LEU A N 1
ATOM 1072 C CA . LEU A 1 135 ? -3.226 -5.348 -4.748 1.00 90.06 135 LEU A CA 1
ATOM 1073 C C . LEU A 1 135 ? -2.733 -6.806 -4.701 1.00 90.06 135 LEU A C 1
ATOM 1075 O O . LEU A 1 135 ? -1.660 -7.068 -4.164 1.00 90.06 135 LEU A O 1
ATOM 1079 N N . ASP A 1 136 ? -3.448 -7.738 -5.337 1.00 90.56 136 ASP A N 1
ATOM 1080 C CA . ASP A 1 136 ? -3.047 -9.151 -5.399 1.00 90.56 136 ASP A CA 1
ATOM 1081 C C . ASP A 1 136 ? -1.681 -9.327 -6.093 1.00 90.56 136 ASP A C 1
ATOM 1083 O O . ASP A 1 136 ? -0.763 -9.947 -5.553 1.00 90.56 136 ASP A O 1
ATOM 1087 N N . LEU A 1 137 ? -1.513 -8.707 -7.268 1.00 90.31 137 LEU A N 1
ATOM 1088 C CA . LEU A 1 137 ? -0.255 -8.747 -8.023 1.00 90.31 137 LEU A CA 1
ATOM 1089 C C . LEU A 1 137 ? 0.881 -7.993 -7.310 1.00 90.31 137 LEU A C 1
ATOM 1091 O O . LEU A 1 137 ? 2.047 -8.367 -7.443 1.00 90.31 137 LEU A O 1
ATOM 1095 N N . LEU A 1 138 ? 0.561 -6.940 -6.551 1.00 90.38 138 LEU A N 1
ATOM 1096 C CA . LEU A 1 138 ? 1.534 -6.227 -5.719 1.00 90.38 138 LEU A CA 1
ATOM 1097 C C . LEU A 1 138 ? 2.112 -7.156 -4.646 1.00 90.38 138 LEU A C 1
ATOM 1099 O O . LEU A 1 138 ? 3.332 -7.234 -4.504 1.00 90.38 138 LEU A O 1
ATOM 1103 N N . VAL A 1 139 ? 1.256 -7.906 -3.948 1.00 91.62 139 VAL A N 1
ATOM 1104 C CA . VAL A 1 139 ? 1.673 -8.880 -2.927 1.00 91.62 139 VAL A CA 1
ATOM 1105 C C . VAL A 1 139 ? 2.498 -10.009 -3.544 1.00 91.62 139 VAL A C 1
ATOM 1107 O O . VAL A 1 139 ? 3.531 -10.384 -2.989 1.00 91.62 139 VAL A O 1
ATOM 1110 N N . GLU A 1 140 ? 2.092 -10.536 -4.702 1.00 91.00 140 GLU A N 1
ATOM 1111 C CA . GLU A 1 140 ? 2.879 -11.554 -5.410 1.00 91.00 140 GLU A CA 1
ATOM 1112 C C . GLU A 1 140 ? 4.284 -11.070 -5.771 1.00 91.00 140 GLU A C 1
ATOM 1114 O O . GLU A 1 140 ? 5.243 -11.836 -5.665 1.00 91.00 140 GLU A O 1
ATOM 1119 N N . ARG A 1 141 ? 4.419 -9.814 -6.209 1.00 88.56 141 ARG A N 1
ATOM 1120 C CA . ARG A 1 141 ? 5.720 -9.244 -6.572 1.00 88.56 141 ARG A CA 1
ATOM 1121 C C . ARG A 1 141 ? 6.573 -8.935 -5.353 1.00 88.56 141 ARG A C 1
ATOM 1123 O O . ARG A 1 141 ? 7.764 -9.212 -5.385 1.00 88.56 141 ARG A O 1
ATOM 1130 N N . ALA A 1 142 ? 5.971 -8.430 -4.282 1.00 88.44 142 ALA A N 1
ATOM 1131 C CA . ALA A 1 142 ? 6.683 -8.123 -3.047 1.00 88.44 142 ALA A CA 1
ATOM 1132 C C . ALA A 1 142 ? 7.281 -9.373 -2.384 1.00 88.44 142 ALA A C 1
ATOM 1134 O O . ALA A 1 142 ? 8.302 -9.274 -1.724 1.00 88.44 142 ALA A O 1
ATOM 1135 N N . ARG A 1 143 ? 6.675 -10.551 -2.591 1.00 82.62 143 ARG A N 1
ATOM 1136 C CA . ARG A 1 143 ? 7.207 -11.843 -2.120 1.00 82.62 143 ARG A CA 1
ATOM 1137 C C . ARG A 1 143 ? 8.339 -12.416 -2.975 1.00 82.62 143 ARG A C 1
ATOM 1139 O O . ARG A 1 143 ? 8.988 -13.362 -2.543 1.00 82.62 143 ARG A O 1
ATOM 1146 N N . LYS A 1 144 ? 8.485 -11.945 -4.215 1.00 73.06 144 LYS A N 1
ATOM 1147 C CA . LYS A 1 144 ? 9.492 -12.431 -5.174 1.00 73.06 144 LYS A CA 1
ATOM 1148 C C . LYS A 1 144 ? 10.756 -11.564 -5.203 1.00 73.06 144 LYS A C 1
ATOM 1150 O O . LYS A 1 144 ? 11.722 -11.984 -5.834 1.00 73.06 144 LYS A O 1
ATOM 1155 N N . SER A 1 145 ? 10.696 -10.377 -4.598 1.00 57.09 145 SER A N 1
ATOM 1156 C CA . SER A 1 145 ? 11.839 -9.502 -4.310 1.00 57.09 145 SER A CA 1
ATOM 1157 C C . SER A 1 145 ? 12.564 -10.040 -3.087 1.00 57.09 145 SER A C 1
ATOM 1159 O O . SER A 1 145 ? 13.801 -10.169 -3.161 1.00 57.09 145 SER A O 1
#